Protein AF-A0A371QW67-F1 (afdb_monomer_lite)

Foldseek 3Di:
DDPVVVVVVVVVVLVVLVVVLVVVCVCCVVVVLPFQLSLLSLQLVLLVVQPPAKDFLDCVSSVHDPVSNVVSVVVCVVDNGIDGSVVVNVVSSVSNSVRVVVVVCVVVVD

Radius of gyration: 15.06 Å; chains: 1; bounding box: 38×40×40 Å

Sequence (110 aa):
MNPEYLAGVMCGEWAKVVDAIRWRAEDCPGRGWSGPLCRAVRVYQSFWRYRGGEIPLSAEALGLSASDIPLLLEAQRRFGRSAQFDALVVFYIDVLEKALLIDLAKALGL

Organism: NCBI:txid13773

Secondary structure (DSSP, 8-state):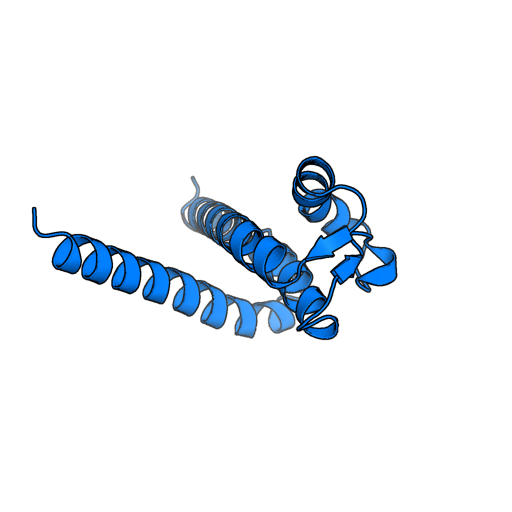
--HHHHHHHHHHHHHHHHHHHHHHHHHTTTTTT-SHHHHHHHHHHHGGGGTTSEEE--TTTTT--GGGHHHHHHHHHHHTTEEEHHHHH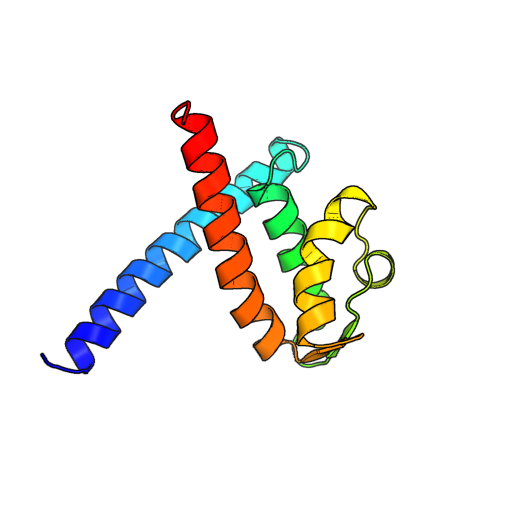HHHHHHHHHHHHHHHHHHHT-

Structure (mmCIF, N/CA/C/O backbone):
data_AF-A0A371QW67-F1
#
_entry.id   AF-A0A371QW67-F1
#
loop_
_atom_site.group_PDB
_atom_site.id
_atom_site.type_symbol
_atom_site.label_atom_id
_atom_site.label_alt_id
_atom_site.label_comp_id
_atom_site.label_asym_id
_atom_site.label_entity_id
_atom_site.label_seq_id
_atom_site.pdbx_PDB_ins_code
_atom_site.Cartn_x
_atom_site.Cartn_y
_atom_site.Cartn_z
_atom_site.occupancy
_atom_site.B_iso_or_equiv
_atom_site.auth_seq_id
_atom_site.auth_comp_id
_atom_site.auth_asym_id
_atom_site.auth_atom_id
_atom_site.pdbx_PDB_model_num
ATOM 1 N N . MET A 1 1 ? 22.614 -28.258 3.842 1.00 52.66 1 MET A N 1
ATOM 2 C CA . MET A 1 1 ? 21.156 -28.031 3.737 1.00 52.66 1 MET A CA 1
ATOM 3 C C . MET A 1 1 ? 20.855 -27.849 2.253 1.00 52.66 1 MET A C 1
ATOM 5 O O . MET A 1 1 ? 21.541 -27.041 1.643 1.00 52.66 1 MET A O 1
ATOM 9 N N . ASN A 1 2 ? 19.988 -28.670 1.646 1.00 58.09 2 ASN A N 1
ATOM 10 C CA . ASN A 1 2 ? 19.769 -28.647 0.189 1.00 58.09 2 ASN A CA 1
ATOM 11 C C . ASN A 1 2 ? 19.076 -27.319 -0.216 1.00 58.09 2 ASN A C 1
ATOM 13 O O . ASN A 1 2 ? 18.038 -27.010 0.375 1.00 58.09 2 ASN A O 1
ATOM 17 N N . PRO A 1 3 ? 19.617 -26.531 -1.167 1.00 56.84 3 PRO A N 1
ATOM 18 C CA . PRO A 1 3 ? 18.998 -25.289 -1.637 1.00 56.84 3 PRO A CA 1
ATOM 19 C C . PRO A 1 3 ? 17.536 -25.452 -2.079 1.00 56.84 3 PRO A C 1
ATOM 21 O O . PRO A 1 3 ? 16.724 -24.564 -1.836 1.00 56.84 3 PRO A O 1
ATOM 24 N N . GLU A 1 4 ? 17.176 -26.600 -2.655 1.00 55.78 4 GLU A N 1
ATOM 25 C CA . GLU A 1 4 ? 15.801 -26.899 -3.084 1.00 55.78 4 GLU A CA 1
ATOM 26 C C . GLU A 1 4 ? 14.837 -27.054 -1.901 1.00 55.78 4 GLU A C 1
ATOM 28 O O . GLU A 1 4 ? 13.680 -26.647 -1.973 1.00 55.78 4 GLU A O 1
ATOM 33 N N . TYR A 1 5 ? 15.324 -27.588 -0.777 1.00 43.91 5 TYR A N 1
ATOM 34 C CA . TYR A 1 5 ? 14.545 -27.706 0.455 1.00 43.91 5 TYR A CA 1
ATOM 35 C C . TYR A 1 5 ? 14.301 -26.331 1.088 1.00 43.91 5 TYR A C 1
ATOM 37 O O . TYR A 1 5 ? 13.185 -26.031 1.500 1.00 43.91 5 TYR A O 1
ATOM 45 N N . LEU A 1 6 ? 15.325 -25.470 1.109 1.00 43.38 6 LEU A N 1
ATOM 46 C CA . LEU A 1 6 ? 15.193 -24.082 1.568 1.00 43.38 6 LEU A CA 1
ATOM 47 C C . LEU A 1 6 ? 14.216 -23.291 0.690 1.00 43.38 6 LEU A C 1
ATOM 49 O O . LEU A 1 6 ? 13.342 -22.607 1.216 1.00 43.38 6 LEU A O 1
ATOM 53 N N . ALA A 1 7 ? 14.309 -23.443 -0.633 1.00 51.59 7 ALA A N 1
ATOM 54 C CA . ALA A 1 7 ? 13.376 -22.826 -1.568 1.00 51.59 7 ALA A CA 1
ATOM 55 C C . ALA A 1 7 ? 11.938 -23.336 -1.368 1.00 51.59 7 ALA A C 1
ATOM 57 O O . ALA A 1 7 ? 11.008 -22.533 -1.358 1.00 51.59 7 ALA A O 1
ATOM 58 N N . GLY A 1 8 ? 11.748 -24.641 -1.152 1.00 47.72 8 GLY A N 1
ATOM 59 C CA . GLY A 1 8 ? 10.433 -25.239 -0.902 1.00 47.72 8 GLY A CA 1
ATOM 60 C C . GLY A 1 8 ? 9.782 -24.767 0.402 1.00 47.72 8 GLY A C 1
ATOM 61 O O . GLY A 1 8 ? 8.601 -24.420 0.405 1.00 47.72 8 GLY A O 1
ATOM 62 N N . VAL A 1 9 ? 10.550 -24.695 1.496 1.00 56.19 9 VAL A N 1
ATOM 63 C CA . VAL A 1 9 ? 10.068 -24.178 2.790 1.00 56.19 9 VAL A CA 1
ATOM 64 C C . VAL A 1 9 ? 9.720 -22.694 2.683 1.00 56.19 9 VAL A C 1
ATOM 66 O O . VAL A 1 9 ? 8.609 -22.311 3.047 1.00 56.19 9 VAL A O 1
ATOM 69 N N . MET A 1 10 ? 10.603 -21.881 2.094 1.00 57.22 10 MET A N 1
ATOM 70 C CA . MET A 1 10 ? 10.341 -20.454 1.890 1.00 57.22 10 MET A CA 1
ATOM 71 C C . MET A 1 10 ? 9.120 -20.213 0.998 1.00 57.22 10 MET A C 1
ATOM 73 O O . MET A 1 10 ? 8.293 -19.365 1.318 1.00 57.22 10 MET A O 1
ATOM 77 N N . CYS A 1 11 ? 8.956 -20.970 -0.091 1.00 60.62 11 CYS A N 1
ATOM 78 C CA . CYS A 1 11 ? 7.769 -20.861 -0.945 1.00 60.62 11 CYS A CA 1
ATOM 79 C C . CYS A 1 11 ? 6.485 -21.237 -0.192 1.00 60.62 11 CYS A C 1
ATOM 81 O O . CYS A 1 11 ? 5.459 -20.582 -0.371 1.00 60.62 11 CYS A O 1
ATOM 83 N N . GLY A 1 12 ? 6.531 -22.261 0.666 1.00 66.25 12 GLY A N 1
ATOM 84 C CA . GLY A 1 12 ? 5.389 -22.671 1.486 1.00 66.25 12 GLY A CA 1
ATOM 85 C C . GLY A 1 12 ? 5.000 -21.641 2.551 1.00 66.25 12 GLY A C 1
ATOM 86 O O . GLY A 1 12 ? 3.812 -21.439 2.805 1.00 66.25 12 GLY A O 1
ATOM 87 N N . GLU A 1 13 ? 5.973 -20.970 3.164 1.00 69.62 13 GLU A N 1
ATOM 88 C CA . GLU A 1 13 ? 5.728 -19.885 4.124 1.00 69.62 13 GLU A CA 1
ATOM 89 C C . GLU A 1 13 ? 5.176 -18.635 3.432 1.00 69.62 13 GLU A C 1
ATOM 91 O O . GLU A 1 13 ? 4.160 -18.090 3.870 1.00 69.62 13 GLU A O 1
ATOM 96 N N . TRP A 1 14 ? 5.752 -18.256 2.290 1.00 67.00 14 TRP A N 1
ATOM 97 C CA . TRP A 1 14 ? 5.242 -17.159 1.468 1.00 67.00 14 TRP A CA 1
ATOM 98 C C . TRP A 1 14 ? 3.817 -17.406 0.976 1.00 67.00 14 TRP A C 1
ATOM 100 O O . TRP A 1 14 ? 2.990 -16.497 1.029 1.00 67.00 14 TRP A O 1
ATOM 110 N N . ALA A 1 15 ? 3.491 -18.633 0.561 1.00 71.69 15 ALA A N 1
ATOM 111 C CA . ALA A 1 15 ? 2.135 -18.989 0.152 1.00 71.69 15 ALA A CA 1
ATOM 112 C C . ALA A 1 15 ? 1.119 -18.771 1.285 1.00 71.69 15 ALA A C 1
ATOM 114 O O . ALA A 1 15 ? 0.059 -18.195 1.050 1.00 71.69 15 ALA A O 1
ATOM 115 N N . LYS A 1 16 ? 1.463 -19.138 2.527 1.00 74.12 16 LYS A N 1
ATOM 116 C CA . LYS A 1 16 ? 0.597 -18.906 3.697 1.00 74.12 16 LYS A CA 1
ATOM 117 C C . LYS A 1 16 ? 0.393 -17.421 3.983 1.00 74.12 16 LYS A C 1
ATOM 119 O O . LYS A 1 16 ? -0.724 -17.020 4.303 1.00 74.12 16 LYS A O 1
ATOM 124 N N . VAL A 1 17 ? 1.446 -16.610 3.871 1.00 71.81 17 VAL A N 1
ATOM 125 C CA . VAL A 1 17 ? 1.356 -15.152 4.047 1.00 71.81 17 VAL A CA 1
ATOM 126 C C . VAL A 1 17 ? 0.457 -14.546 2.969 1.00 71.81 17 VAL A C 1
ATOM 128 O O . VAL A 1 17 ? -0.458 -13.789 3.288 1.00 71.81 17 VAL A O 1
ATOM 131 N N . VAL A 1 18 ? 0.648 -14.938 1.708 1.00 72.50 18 VAL A N 1
ATOM 132 C CA . VAL A 1 18 ? -0.181 -14.486 0.581 1.00 72.50 18 VAL A CA 1
ATOM 133 C C . VAL A 1 18 ? -1.641 -14.913 0.748 1.00 72.50 18 VAL A C 1
ATOM 135 O O . VAL A 1 18 ? -2.535 -14.091 0.550 1.00 72.50 18 VAL A O 1
ATOM 138 N N . ASP A 1 19 ? -1.907 -16.150 1.166 1.00 78.44 19 ASP A N 1
ATOM 139 C CA . ASP A 1 19 ? -3.266 -16.634 1.431 1.00 78.44 19 ASP A CA 1
ATOM 140 C C . ASP A 1 19 ? -3.925 -15.890 2.603 1.00 78.44 19 ASP A C 1
ATOM 142 O O . ASP A 1 19 ? -5.098 -15.519 2.515 1.00 78.44 19 ASP A O 1
ATOM 146 N N . ALA A 1 20 ? -3.180 -15.615 3.679 1.00 73.88 20 ALA A N 1
ATOM 147 C CA . ALA A 1 20 ? -3.671 -14.836 4.814 1.00 73.88 20 ALA A CA 1
ATOM 148 C C . ALA A 1 20 ? -3.992 -13.388 4.414 1.00 73.88 20 ALA A C 1
ATOM 150 O O . ALA A 1 20 ? -5.033 -12.853 4.806 1.00 73.88 20 ALA A O 1
ATOM 151 N N . ILE A 1 21 ? -3.132 -12.766 3.599 1.00 76.31 21 ILE A N 1
ATOM 152 C CA . ILE A 1 21 ? -3.375 -11.438 3.027 1.00 76.31 21 ILE A CA 1
ATOM 153 C C . ILE A 1 21 ? -4.611 -11.473 2.124 1.00 76.31 21 ILE A C 1
ATOM 155 O O . ILE A 1 21 ? -5.454 -10.588 2.253 1.00 76.31 21 ILE A O 1
ATOM 159 N N . ARG A 1 22 ? -4.763 -12.487 1.258 1.00 79.69 22 ARG A N 1
ATOM 160 C CA . ARG A 1 22 ? -5.938 -12.642 0.382 1.00 79.69 22 ARG A CA 1
ATOM 161 C C . ARG A 1 22 ? -7.224 -12.734 1.196 1.00 79.69 22 ARG A C 1
ATOM 163 O O . ARG A 1 22 ? -8.142 -11.956 0.959 1.00 79.69 22 ARG A O 1
ATOM 170 N N . TRP A 1 23 ? -7.270 -13.630 2.179 1.00 79.12 23 TRP A N 1
ATOM 171 C CA . TRP A 1 23 ? -8.449 -13.807 3.027 1.00 79.12 23 TRP A CA 1
ATOM 172 C C . TRP A 1 23 ? -8.813 -12.516 3.776 1.00 79.12 23 TRP A C 1
ATOM 174 O O . TRP A 1 23 ? -9.973 -12.112 3.811 1.00 79.12 23 TRP A O 1
ATOM 184 N N . ARG A 1 24 ? -7.818 -11.801 4.320 1.00 74.31 24 ARG A N 1
ATOM 185 C CA . ARG A 1 24 ? -8.048 -10.496 4.961 1.00 74.31 24 ARG A CA 1
ATOM 186 C C . ARG A 1 24 ? -8.499 -9.428 3.967 1.00 74.31 24 ARG A C 1
ATOM 188 O O . ARG A 1 24 ? -9.353 -8.618 4.314 1.00 74.31 24 ARG A O 1
ATOM 195 N N . ALA A 1 25 ? -7.957 -9.423 2.752 1.00 75.62 25 ALA A N 1
ATOM 196 C CA . ALA A 1 25 ? -8.319 -8.475 1.704 1.00 75.62 25 ALA A CA 1
ATOM 197 C C . ALA A 1 25 ? -9.788 -8.598 1.279 1.00 75.62 25 ALA A C 1
ATOM 199 O O . ALA A 1 25 ? -10.401 -7.580 0.967 1.00 75.62 25 ALA A O 1
ATOM 200 N N . GLU A 1 26 ? -10.354 -9.805 1.303 1.00 81.62 26 GLU A N 1
ATOM 201 C CA . GLU A 1 26 ? -11.780 -10.043 1.034 1.00 81.62 26 GLU A CA 1
ATOM 202 C C . GLU A 1 26 ? -12.687 -9.444 2.125 1.00 81.62 26 GLU A C 1
ATOM 204 O O . GLU A 1 26 ? -13.772 -8.949 1.826 1.00 81.62 26 GLU A O 1
ATOM 209 N N . ASP A 1 27 ? -12.221 -9.409 3.376 1.00 83.69 27 ASP A N 1
ATOM 210 C CA . ASP A 1 27 ? -12.964 -8.878 4.530 1.00 83.69 27 ASP A CA 1
ATOM 211 C C . ASP A 1 27 ? -12.813 -7.346 4.694 1.00 83.69 27 ASP A C 1
ATOM 213 O O . ASP A 1 27 ? -13.677 -6.654 5.240 1.00 83.69 27 ASP A O 1
ATOM 217 N N . CYS A 1 28 ? -11.722 -6.768 4.185 1.00 83.38 28 CYS A N 1
ATOM 218 C CA . CYS A 1 28 ? -11.408 -5.344 4.332 1.00 83.38 28 CYS A CA 1
ATOM 219 C C . CYS A 1 28 ? -12.475 -4.366 3.797 1.00 83.38 28 CYS A C 1
ATOM 221 O O . CYS A 1 28 ? -12.734 -3.369 4.484 1.00 83.38 28 CYS A O 1
ATOM 223 N N . PRO A 1 29 ? -13.130 -4.606 2.642 1.00 77.88 29 PRO A N 1
ATOM 224 C CA . PRO A 1 29 ? -14.255 -3.790 2.192 1.00 77.88 29 PRO A CA 1
ATOM 225 C C . PRO A 1 29 ? -15.420 -3.781 3.190 1.00 77.88 29 PRO A C 1
ATOM 227 O O . PRO A 1 29 ? -15.960 -2.714 3.480 1.00 77.88 29 PRO A O 1
ATOM 230 N N . GLY A 1 30 ? -15.757 -4.939 3.774 1.00 76.38 30 GLY A N 1
ATOM 231 C CA . GLY A 1 30 ? -16.816 -5.071 4.784 1.00 76.38 30 GLY A CA 1
ATOM 232 C C . GLY A 1 30 ? -16.512 -4.318 6.083 1.00 76.38 30 GLY A C 1
ATOM 233 O O . GLY A 1 30 ? -17.423 -3.859 6.769 1.00 76.38 30 GLY A O 1
ATOM 234 N N . ARG A 1 31 ? -15.226 -4.103 6.379 1.00 75.19 31 ARG A N 1
ATOM 235 C CA . ARG A 1 31 ? -14.741 -3.292 7.509 1.00 75.19 31 ARG A CA 1
ATOM 236 C C . ARG A 1 31 ? -14.504 -1.819 7.162 1.00 75.19 31 ARG A C 1
ATOM 238 O O . ARG A 1 31 ? -13.885 -1.099 7.944 1.00 75.19 31 ARG A O 1
ATOM 245 N N . GLY A 1 32 ? -14.909 -1.362 5.975 1.00 75.12 32 GLY A N 1
ATOM 246 C CA . GLY A 1 32 ? -14.681 0.019 5.535 1.00 75.12 32 GLY A CA 1
ATOM 247 C C . GLY A 1 32 ? -13.198 0.395 5.459 1.00 75.12 32 GLY A C 1
ATOM 248 O O . GLY A 1 32 ? -12.839 1.548 5.695 1.00 75.12 32 GLY A O 1
ATOM 249 N N . TRP A 1 33 ? -12.327 -0.575 5.164 1.00 77.62 33 TRP A N 1
ATOM 250 C CA . TRP A 1 33 ? -10.871 -0.406 5.113 1.00 77.62 33 TRP A CA 1
ATOM 251 C C . TRP A 1 33 ? -10.222 -0.002 6.446 1.00 77.62 33 TRP A C 1
ATOM 253 O O . TRP A 1 33 ? -9.133 0.580 6.467 1.00 77.62 33 TRP A O 1
ATOM 263 N N . SER A 1 34 ? -10.864 -0.313 7.574 1.00 79.75 34 SER A N 1
ATOM 264 C CA . SER A 1 34 ? -10.314 -0.020 8.894 1.00 79.75 34 SER A CA 1
ATOM 265 C C . SER A 1 34 ? -9.141 -0.945 9.228 1.00 79.75 34 SER A C 1
ATOM 267 O O . SER A 1 34 ? -9.274 -2.166 9.158 1.00 79.75 34 SER A O 1
ATOM 269 N N . GLY A 1 35 ? -8.023 -0.365 9.660 1.00 83.06 35 GLY A N 1
ATOM 270 C CA . GLY A 1 35 ? -6.870 -1.105 10.170 1.00 83.06 35 GLY A CA 1
ATOM 271 C C . GLY A 1 35 ? -5.616 -1.007 9.286 1.00 83.06 35 GLY A C 1
ATOM 272 O O . GLY A 1 35 ? -5.713 -0.732 8.088 1.00 83.06 35 GLY A O 1
ATOM 273 N N . PRO A 1 36 ? -4.419 -1.170 9.880 1.00 85.75 36 PRO A N 1
ATOM 274 C CA . PRO A 1 36 ? -3.139 -1.246 9.181 1.00 85.75 36 PRO A CA 1
ATOM 275 C C . PRO A 1 36 ? -3.141 -2.143 7.941 1.00 85.75 36 PRO A C 1
ATOM 277 O O . PRO A 1 36 ? -2.801 -1.649 6.864 1.00 85.75 36 PRO A O 1
ATOM 280 N N . LEU A 1 37 ? -3.559 -3.410 8.062 1.00 87.06 37 LEU A N 1
ATOM 281 C CA . LEU A 1 37 ? -3.512 -4.347 6.938 1.00 87.06 37 LEU A CA 1
ATOM 282 C C . LEU A 1 37 ? -4.474 -3.935 5.830 1.00 87.06 37 LEU A C 1
ATOM 284 O O . LEU A 1 37 ? -4.086 -3.907 4.668 1.00 87.06 37 LEU A O 1
ATOM 288 N N . CYS A 1 38 ? -5.700 -3.544 6.176 1.00 88.25 38 CYS A N 1
ATOM 289 C CA . CYS A 1 38 ? -6.676 -3.138 5.172 1.00 88.25 38 CYS A CA 1
ATOM 290 C C . CYS A 1 38 ? -6.231 -1.909 4.380 1.00 88.25 38 CYS A C 1
ATOM 292 O O . CYS A 1 38 ? -6.363 -1.888 3.157 1.00 88.25 38 CYS A O 1
ATOM 294 N N . ARG A 1 39 ? -5.628 -0.914 5.036 1.00 89.00 39 ARG A N 1
ATOM 295 C CA . ARG A 1 39 ? -5.045 0.226 4.315 1.00 89.00 39 ARG A CA 1
ATOM 296 C C . ARG A 1 39 ? -3.885 -0.203 3.416 1.00 89.00 39 ARG A C 1
ATOM 298 O O . ARG A 1 39 ? -3.843 0.213 2.264 1.00 89.00 39 ARG A O 1
ATOM 305 N N . ALA A 1 40 ? -2.997 -1.080 3.888 1.00 90.88 40 ALA A N 1
ATOM 306 C CA . ALA A 1 40 ? -1.901 -1.609 3.072 1.00 90.88 40 ALA A CA 1
ATOM 307 C C . ALA A 1 40 ? -2.409 -2.382 1.841 1.00 90.88 40 ALA A C 1
ATOM 309 O O . ALA A 1 40 ? -1.918 -2.160 0.735 1.00 90.88 40 ALA A O 1
ATOM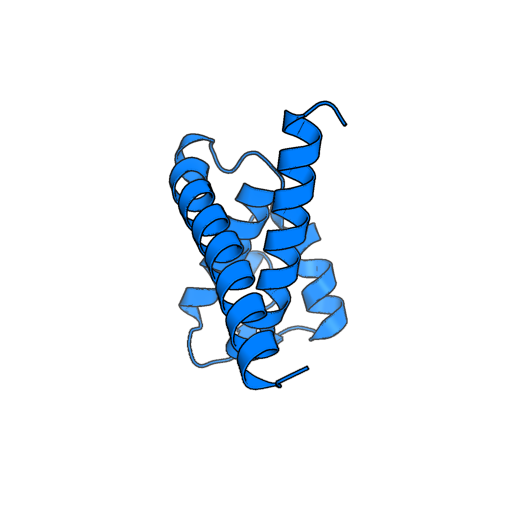 310 N N . VAL A 1 41 ? -3.446 -3.209 2.004 1.00 90.12 41 VAL A N 1
ATOM 311 C CA . VAL A 1 41 ? -4.117 -3.919 0.905 1.00 90.12 41 VAL A CA 1
ATOM 312 C C . VAL A 1 41 ? -4.721 -2.938 -0.094 1.00 90.12 41 VAL A C 1
ATOM 314 O O . VAL A 1 41 ? -4.546 -3.125 -1.294 1.00 90.12 41 VAL A O 1
ATOM 317 N N . ARG A 1 42 ? -5.390 -1.875 0.366 1.00 90.00 42 ARG A N 1
ATOM 318 C CA . ARG A 1 42 ? -5.962 -0.847 -0.520 1.00 90.00 42 ARG A CA 1
ATOM 319 C C . ARG A 1 42 ? -4.894 -0.196 -1.395 1.00 90.00 42 ARG A C 1
ATOM 321 O O . ARG A 1 42 ? -5.082 -0.060 -2.604 1.00 90.00 42 ARG A O 1
ATOM 328 N N . VAL A 1 43 ? -3.763 0.174 -0.796 1.00 92.75 43 VAL A N 1
ATOM 329 C CA . VAL A 1 43 ? -2.631 0.744 -1.535 1.00 92.75 43 VAL A CA 1
ATOM 330 C C . VAL A 1 43 ? -2.067 -0.270 -2.525 1.00 92.75 43 VAL A C 1
ATOM 332 O O . VAL A 1 43 ? -1.935 0.050 -3.704 1.00 92.75 43 VAL A O 1
ATOM 335 N N . TYR A 1 44 ? -1.831 -1.507 -2.089 1.00 92.44 44 TYR A N 1
ATOM 336 C CA . TYR A 1 44 ? -1.352 -2.579 -2.958 1.00 92.44 44 TYR A CA 1
ATOM 337 C C . TYR A 1 44 ? -2.289 -2.840 -4.149 1.00 92.44 44 TYR A C 1
ATOM 339 O O . TYR A 1 44 ? -1.839 -2.999 -5.282 1.00 92.44 44 TYR A O 1
ATOM 347 N N . GLN A 1 45 ? -3.605 -2.820 -3.924 1.00 90.25 45 GLN A N 1
ATOM 348 C CA . GLN A 1 45 ? -4.602 -2.992 -4.980 1.00 90.25 45 GLN A CA 1
ATOM 349 C C . GLN A 1 45 ? -4.555 -1.865 -6.023 1.00 90.25 45 GLN A C 1
ATOM 351 O O . GLN A 1 45 ? -4.738 -2.117 -7.215 1.00 90.25 45 GLN A O 1
ATOM 356 N N . SER A 1 46 ? -4.257 -0.632 -5.602 1.00 92.75 46 SER A N 1
ATOM 357 C CA . SER A 1 46 ? -4.219 0.531 -6.499 1.00 92.75 46 SER A CA 1
ATOM 358 C C . SER A 1 46 ? -3.167 0.418 -7.614 1.00 92.75 46 SER A C 1
ATOM 360 O O . SER A 1 46 ? -3.345 1.018 -8.682 1.00 92.75 46 SER A O 1
ATOM 362 N N . PHE A 1 47 ? -2.120 -0.385 -7.393 1.00 94.25 47 PHE A N 1
ATOM 363 C CA . PHE A 1 47 ? -1.001 -0.604 -8.313 1.00 94.25 47 PHE A CA 1
ATOM 364 C C . PHE A 1 47 ? -1.376 -1.409 -9.551 1.00 94.25 47 PHE A C 1
ATOM 366 O O . PHE A 1 47 ? -0.810 -1.188 -10.618 1.00 94.25 47 PHE A O 1
ATOM 373 N N . TRP A 1 48 ? -2.344 -2.321 -9.444 1.00 92.19 48 TRP A N 1
ATOM 374 C CA . TRP A 1 48 ? -2.696 -3.241 -10.534 1.00 92.19 48 TRP A CA 1
ATOM 375 C C . TRP A 1 48 ? -3.219 -2.536 -11.787 1.00 92.19 48 TRP A C 1
ATOM 377 O O . TRP A 1 48 ? -3.125 -3.088 -12.881 1.00 92.19 48 TRP A O 1
ATOM 387 N N . ARG A 1 49 ? -3.682 -1.286 -11.656 1.00 93.44 49 ARG A N 1
ATOM 388 C CA . ARG A 1 49 ? -4.058 -0.417 -12.784 1.00 93.44 49 ARG A CA 1
ATOM 389 C C . ARG A 1 49 ? -2.878 -0.062 -13.701 1.00 93.44 49 ARG A C 1
ATOM 391 O O . ARG A 1 49 ? -3.100 0.340 -14.834 1.00 93.44 49 ARG A O 1
ATOM 398 N N . TYR A 1 50 ? -1.650 -0.235 -13.220 1.00 94.88 50 TYR A N 1
ATOM 399 C CA . TYR A 1 50 ? -0.397 0.092 -13.906 1.00 94.88 50 TYR A CA 1
ATOM 400 C C . TYR A 1 50 ? 0.432 -1.164 -14.223 1.00 94.88 50 TYR A C 1
ATOM 402 O O . TYR A 1 50 ? 1.651 -1.092 -14.386 1.00 94.88 50 TYR A O 1
ATOM 410 N N . ARG A 1 51 ? -0.206 -2.343 -14.266 1.00 92.38 51 ARG A N 1
ATOM 411 C CA . ARG A 1 51 ? 0.478 -3.612 -14.540 1.00 92.38 51 ARG A CA 1
ATOM 412 C C . ARG A 1 51 ? 1.252 -3.534 -15.859 1.00 92.38 51 ARG A C 1
ATOM 414 O O . ARG A 1 51 ? 0.674 -3.243 -16.900 1.00 92.38 51 ARG A O 1
ATOM 421 N N . GLY A 1 52 ? 2.547 -3.844 -15.799 1.00 89.75 52 GLY A N 1
ATOM 422 C CA . GLY A 1 52 ? 3.443 -3.817 -16.960 1.00 89.75 52 GLY A CA 1
ATOM 423 C C . GLY A 1 52 ? 4.075 -2.455 -17.262 1.00 89.75 52 GLY A C 1
ATOM 424 O O . GLY A 1 52 ? 4.677 -2.306 -18.321 1.00 89.75 52 GLY A O 1
ATOM 425 N N . GLY A 1 53 ? 3.956 -1.473 -16.363 1.00 94.12 53 GLY A N 1
ATOM 426 C CA . GLY A 1 53 ? 4.585 -0.162 -16.524 1.00 94.12 53 GLY A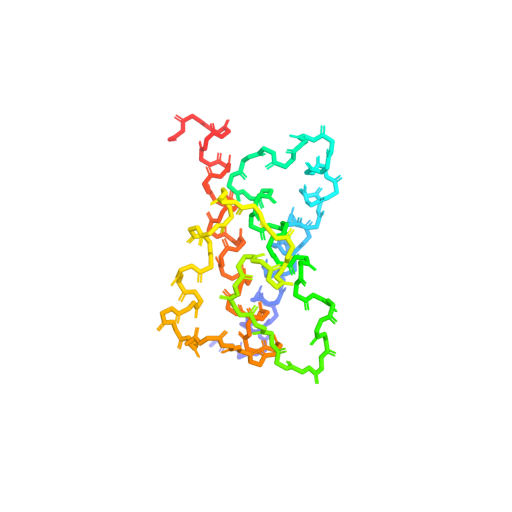 CA 1
ATOM 427 C C . GLY A 1 53 ? 5.084 0.447 -15.215 1.00 94.12 53 GLY A C 1
ATOM 428 O O . GLY A 1 53 ? 5.255 -0.236 -14.203 1.00 94.12 53 GLY A O 1
ATOM 429 N N . GLU A 1 54 ? 5.319 1.758 -15.246 1.00 96.56 54 GLU A N 1
ATOM 430 C CA . GLU A 1 54 ? 5.642 2.528 -14.047 1.00 96.56 54 GLU A CA 1
ATOM 431 C C . GLU A 1 54 ? 4.395 2.969 -13.289 1.00 96.56 54 GLU A C 1
ATOM 433 O O . GLU A 1 54 ? 3.397 3.413 -13.858 1.00 96.56 54 GLU A O 1
ATOM 438 N N . ILE A 1 55 ? 4.505 2.893 -11.969 1.00 97.19 55 ILE A N 1
ATOM 439 C CA . ILE A 1 55 ? 3.486 3.290 -11.015 1.00 97.19 55 ILE A CA 1
ATOM 440 C C . ILE A 1 55 ? 3.861 4.666 -10.465 1.00 97.19 55 ILE A C 1
ATOM 442 O O . ILE A 1 55 ? 4.918 4.787 -9.839 1.00 97.19 55 ILE A O 1
ATOM 446 N N . PRO A 1 56 ? 3.020 5.698 -10.628 1.00 96.94 56 PRO A N 1
ATOM 447 C CA . PRO A 1 56 ? 3.220 6.969 -9.947 1.00 96.94 56 PRO A CA 1
ATOM 448 C C . PRO A 1 56 ? 2.975 6.797 -8.443 1.00 96.94 56 PRO A C 1
ATOM 450 O O . PRO A 1 56 ? 1.902 6.377 -8.014 1.00 96.94 56 PRO A O 1
ATOM 453 N N . LEU A 1 57 ? 3.959 7.150 -7.619 1.00 96.00 57 LEU A N 1
ATOM 454 C CA . LEU A 1 57 ? 3.884 7.036 -6.162 1.00 96.00 57 LEU A CA 1
ATOM 455 C C . LEU A 1 57 ? 3.275 8.301 -5.547 1.00 96.00 57 LEU A C 1
ATOM 457 O O . LEU A 1 57 ? 3.904 8.961 -4.724 1.00 96.00 57 LEU A O 1
ATOM 461 N N . SER A 1 58 ? 2.057 8.668 -5.942 1.00 95.00 58 SER A N 1
ATOM 462 C CA . SER A 1 58 ? 1.295 9.751 -5.306 1.00 95.00 58 SER A CA 1
ATOM 463 C C . SER A 1 58 ? -0.103 9.275 -4.937 1.00 95.00 58 SER A C 1
ATOM 465 O O . SER A 1 58 ? -0.713 8.491 -5.660 1.00 95.00 58 SER A O 1
ATOM 467 N N . ALA A 1 59 ? -0.625 9.751 -3.803 1.00 93.56 59 ALA A N 1
ATOM 468 C CA . ALA A 1 59 ? -1.964 9.366 -3.364 1.00 93.56 59 ALA A CA 1
ATOM 469 C C . ALA A 1 59 ? -3.028 9.757 -4.401 1.00 93.56 59 ALA A C 1
ATOM 471 O O . ALA A 1 59 ? -3.902 8.957 -4.703 1.00 93.56 59 ALA A O 1
ATOM 472 N N . GLU A 1 60 ? -2.895 10.936 -5.010 1.00 94.25 60 GLU A N 1
ATOM 473 C CA . GLU A 1 60 ? -3.803 11.420 -6.051 1.00 94.25 60 GLU A CA 1
ATOM 474 C C . GLU A 1 60 ? -3.846 10.492 -7.274 1.00 94.25 60 GLU A C 1
ATOM 476 O O . GLU A 1 60 ? -4.918 10.013 -7.639 1.00 94.25 60 GLU A O 1
ATOM 481 N N . ALA A 1 61 ? -2.693 10.154 -7.866 1.00 94.38 61 ALA A N 1
ATOM 482 C CA . ALA A 1 61 ? -2.652 9.263 -9.029 1.00 94.38 61 ALA A CA 1
ATOM 483 C C . ALA A 1 61 ? -3.157 7.853 -8.679 1.00 94.38 61 ALA A C 1
ATOM 485 O O . ALA A 1 61 ? -3.840 7.181 -9.459 1.00 94.38 61 ALA A O 1
ATOM 486 N N . LEU A 1 62 ? -2.877 7.415 -7.453 1.00 94.50 62 LEU A N 1
ATOM 487 C CA . LEU A 1 62 ? -3.310 6.121 -6.958 1.00 94.50 62 LEU A CA 1
ATOM 488 C C . LEU A 1 62 ? -4.783 6.090 -6.502 1.00 94.50 62 LEU A C 1
ATOM 490 O O . LEU A 1 62 ? -5.281 5.016 -6.174 1.00 94.50 62 LEU A O 1
ATOM 494 N N . GLY A 1 63 ? -5.505 7.217 -6.543 1.00 93.62 63 GLY A N 1
ATOM 495 C CA . GLY A 1 63 ? -6.894 7.297 -6.075 1.00 93.62 63 GLY A CA 1
ATOM 496 C C . GLY A 1 63 ? -7.032 7.011 -4.575 1.00 93.62 63 GLY A C 1
ATOM 497 O O . GLY A 1 63 ? -8.032 6.448 -4.134 1.00 93.62 63 GLY A O 1
ATOM 498 N N . LEU A 1 64 ? -5.998 7.340 -3.804 1.00 92.38 64 LEU A N 1
ATOM 499 C CA . LEU A 1 64 ? -5.878 7.069 -2.379 1.00 92.38 64 LEU A CA 1
ATOM 500 C C . LEU A 1 64 ? -6.192 8.311 -1.544 1.00 92.38 64 LEU A C 1
ATOM 502 O O . LEU A 1 64 ? -6.065 9.453 -1.986 1.00 92.38 64 LEU A O 1
ATOM 506 N N . SER A 1 65 ? -6.577 8.074 -0.295 1.00 90.94 65 SER A N 1
ATOM 507 C CA . SER A 1 65 ? -6.904 9.133 0.656 1.00 90.94 65 SER A CA 1
ATOM 508 C C . SER A 1 65 ? -5.664 9.630 1.405 1.00 90.94 65 SER A C 1
ATOM 510 O O . SER A 1 65 ? -4.624 8.969 1.439 1.00 90.94 65 SER A O 1
ATOM 512 N N . ALA A 1 66 ? -5.794 10.750 2.123 1.00 87.31 66 ALA A N 1
ATOM 513 C CA . ALA A 1 66 ? -4.731 11.246 3.002 1.00 87.31 66 ALA A CA 1
ATOM 514 C C . ALA A 1 66 ? -4.285 10.209 4.054 1.00 87.31 66 ALA A C 1
ATOM 516 O O . ALA A 1 66 ? -3.124 10.187 4.456 1.00 87.31 66 ALA A O 1
ATOM 517 N N . SER A 1 67 ? -5.188 9.308 4.460 1.00 87.12 67 SER A N 1
ATOM 518 C CA . SER A 1 67 ? -4.895 8.247 5.432 1.00 87.12 67 SER A CA 1
ATOM 519 C C . SER A 1 67 ? -3.956 7.153 4.906 1.00 87.12 67 SER A C 1
ATOM 521 O O . SER A 1 67 ? -3.402 6.397 5.704 1.00 87.12 67 SER A O 1
ATOM 523 N N . ASP A 1 68 ? -3.763 7.079 3.587 1.00 89.25 68 ASP A N 1
ATOM 524 C CA . ASP A 1 68 ? -2.905 6.100 2.917 1.00 89.25 68 ASP A CA 1
ATOM 525 C C . ASP A 1 68 ? -1.500 6.642 2.632 1.00 89.25 68 ASP A C 1
ATOM 527 O O . ASP A 1 68 ? -0.570 5.865 2.421 1.00 89.25 68 ASP A O 1
ATOM 531 N N . ILE A 1 69 ? -1.323 7.970 2.659 1.00 89.75 69 ILE A N 1
ATOM 532 C CA . ILE A 1 69 ? -0.043 8.637 2.376 1.00 89.75 69 ILE A CA 1
ATOM 533 C C . ILE A 1 69 ? 1.121 8.033 3.176 1.00 89.75 69 ILE A C 1
ATOM 535 O O . ILE A 1 69 ? 2.156 7.768 2.562 1.00 89.75 69 ILE A O 1
ATOM 539 N N . PRO A 1 70 ? 0.996 7.746 4.491 1.00 91.06 70 PRO A N 1
ATOM 540 C CA . PRO A 1 70 ? 2.105 7.182 5.257 1.00 91.06 70 PRO A CA 1
ATOM 541 C C . PRO A 1 70 ? 2.655 5.864 4.696 1.00 91.06 70 PRO A C 1
ATOM 543 O O . PRO A 1 70 ? 3.851 5.613 4.814 1.00 91.06 70 PRO A O 1
ATOM 546 N N . LEU A 1 71 ? 1.814 5.048 4.049 1.00 89.81 71 LEU A N 1
ATOM 547 C CA . LEU A 1 71 ? 2.223 3.775 3.445 1.00 89.81 71 LEU A CA 1
ATOM 548 C C . LEU A 1 71 ? 3.051 3.993 2.169 1.00 89.81 71 LEU A C 1
ATOM 550 O O . LEU A 1 71 ? 3.929 3.195 1.842 1.00 89.81 71 LEU A O 1
ATOM 554 N N . LEU A 1 72 ? 2.831 5.104 1.465 1.00 92.38 72 LEU A N 1
ATOM 555 C CA . LEU A 1 72 ? 3.594 5.462 0.269 1.00 92.38 72 LEU A CA 1
ATOM 556 C C . LEU A 1 72 ? 4.963 6.063 0.596 1.00 92.38 72 LEU A C 1
ATOM 558 O O . LEU A 1 72 ? 5.870 5.948 -0.222 1.00 92.38 72 LEU A O 1
ATOM 562 N N . LEU A 1 73 ? 5.145 6.669 1.776 1.00 92.12 73 LEU A N 1
ATOM 563 C CA . LEU A 1 73 ? 6.374 7.400 2.119 1.00 92.12 73 LEU A CA 1
ATOM 564 C C . LEU A 1 73 ? 7.635 6.530 2.060 1.00 92.12 73 LEU A C 1
ATOM 566 O O . LEU A 1 73 ? 8.713 7.018 1.726 1.00 92.12 73 LEU A O 1
ATOM 570 N N . GLU A 1 74 ? 7.547 5.251 2.427 1.00 89.56 74 GLU A N 1
ATOM 571 C CA . GLU A 1 74 ? 8.706 4.353 2.355 1.00 89.56 74 GLU A CA 1
ATOM 572 C C . GLU A 1 74 ? 9.033 3.963 0.910 1.00 89.56 74 GLU A C 1
ATOM 574 O O . GLU A 1 74 ? 10.194 4.025 0.510 1.00 89.56 74 GLU A O 1
ATOM 579 N N . ALA A 1 75 ? 8.012 3.690 0.092 1.00 92.81 75 ALA A N 1
ATOM 580 C CA . ALA A 1 75 ? 8.196 3.467 -1.339 1.00 92.81 75 ALA A CA 1
ATOM 581 C C . ALA A 1 75 ? 8.767 4.709 -2.037 1.00 92.81 75 ALA A C 1
ATOM 583 O O . ALA A 1 75 ? 9.700 4.592 -2.825 1.00 92.81 75 ALA A O 1
ATOM 584 N N . GLN A 1 76 ? 8.277 5.905 -1.702 1.00 95.38 76 GLN A N 1
ATOM 585 C CA . GLN A 1 76 ? 8.785 7.161 -2.255 1.00 95.38 76 GLN A CA 1
ATOM 586 C C . GLN A 1 76 ? 10.247 7.409 -1.878 1.00 95.38 76 GLN A C 1
ATOM 588 O O . GLN A 1 76 ? 11.044 7.821 -2.717 1.00 95.38 76 GLN A O 1
ATOM 593 N N . ARG A 1 77 ? 10.631 7.125 -0.627 1.00 94.44 77 ARG A N 1
ATOM 594 C CA . ARG A 1 77 ? 12.034 7.220 -0.192 1.00 94.44 77 ARG A CA 1
ATOM 595 C C . ARG A 1 77 ? 12.938 6.237 -0.934 1.00 94.44 77 ARG A C 1
ATOM 597 O O . ARG A 1 77 ? 14.094 6.561 -1.182 1.00 94.44 77 ARG A O 1
ATOM 604 N N . ARG A 1 78 ? 12.422 5.055 -1.278 1.00 94.81 78 ARG A N 1
ATOM 605 C CA . ARG A 1 78 ? 13.186 3.996 -1.946 1.00 94.81 78 ARG A CA 1
ATOM 606 C C . ARG A 1 78 ? 13.293 4.175 -3.461 1.00 94.81 78 ARG A C 1
ATOM 608 O O . ARG A 1 78 ? 14.358 3.935 -4.015 1.00 94.81 78 ARG A O 1
ATOM 615 N N . PHE A 1 79 ? 12.202 4.551 -4.121 1.00 96.00 79 PHE A N 1
ATOM 616 C CA . PHE A 1 79 ? 12.088 4.550 -5.585 1.00 96.00 79 PHE A CA 1
ATOM 617 C C . PHE A 1 79 ? 11.948 5.954 -6.190 1.00 96.00 79 PHE A C 1
ATOM 619 O O . PHE A 1 79 ? 12.101 6.127 -7.393 1.00 96.00 79 PHE A O 1
ATOM 626 N N . GLY A 1 80 ? 11.692 6.980 -5.375 1.00 95.81 80 GLY A N 1
ATOM 627 C CA . GLY A 1 80 ? 11.451 8.341 -5.841 1.00 95.81 80 GLY A CA 1
ATOM 628 C C . GLY A 1 80 ? 9.975 8.600 -6.148 1.00 95.81 80 GLY A C 1
ATOM 629 O O . GLY A 1 80 ? 9.098 8.332 -5.330 1.00 95.81 80 GLY A O 1
ATOM 630 N N . ARG A 1 81 ? 9.688 9.203 -7.307 1.00 96.19 81 ARG A N 1
ATOM 631 C CA . ARG A 1 81 ? 8.324 9.637 -7.676 1.00 96.19 81 ARG A CA 1
ATOM 632 C C . ARG A 1 81 ? 7.510 8.560 -8.393 1.00 96.19 81 ARG A C 1
ATOM 634 O O . ARG A 1 81 ? 6.283 8.630 -8.378 1.00 96.19 81 ARG A O 1
ATOM 641 N N . SER A 1 82 ? 8.173 7.587 -9.003 1.00 96.94 82 SER A N 1
ATOM 642 C CA . SER A 1 82 ? 7.563 6.424 -9.642 1.00 96.94 82 SER A CA 1
ATOM 643 C C . SER A 1 82 ? 8.395 5.174 -9.375 1.00 96.94 82 SER A C 1
ATOM 645 O O . SER A 1 82 ? 9.541 5.262 -8.935 1.00 96.94 82 SER A O 1
ATOM 647 N N . ALA A 1 83 ? 7.805 4.003 -9.598 1.00 96.81 83 ALA A N 1
ATOM 648 C CA . ALA A 1 83 ? 8.497 2.724 -9.499 1.00 96.81 83 ALA A CA 1
ATOM 649 C C . ALA A 1 83 ? 8.010 1.757 -10.579 1.00 96.81 83 ALA A C 1
ATOM 651 O O . ALA A 1 83 ? 6.833 1.765 -10.933 1.00 96.81 83 ALA A O 1
ATOM 652 N N . GLN A 1 84 ? 8.894 0.888 -11.064 1.00 97.44 84 GLN A N 1
ATOM 653 C CA . GLN A 1 84 ? 8.503 -0.223 -11.935 1.00 97.44 84 GLN A CA 1
ATOM 654 C C . GLN A 1 84 ? 7.555 -1.172 -11.194 1.00 97.44 84 GLN A C 1
ATOM 656 O O . GLN A 1 84 ? 7.790 -1.478 -10.020 1.00 97.44 84 GLN A O 1
ATOM 661 N N . PHE A 1 85 ? 6.510 -1.649 -11.880 1.00 93.00 85 PHE A N 1
ATOM 662 C CA . PHE A 1 85 ? 5.452 -2.475 -11.289 1.00 93.00 85 PHE A CA 1
ATOM 663 C C . PHE A 1 85 ? 6.001 -3.657 -10.479 1.00 93.00 85 PHE A C 1
ATOM 665 O O . PHE A 1 85 ? 5.691 -3.782 -9.294 1.00 93.00 85 PHE A O 1
ATOM 672 N N . ASP A 1 86 ? 6.870 -4.472 -11.081 1.00 91.50 86 ASP A N 1
ATOM 673 C CA . ASP A 1 86 ? 7.394 -5.685 -10.441 1.00 91.50 86 ASP A CA 1
ATOM 674 C C . ASP A 1 86 ? 8.207 -5.364 -9.178 1.00 91.50 86 ASP A C 1
ATOM 676 O O . ASP A 1 86 ? 8.043 -6.004 -8.138 1.00 91.50 86 ASP A O 1
ATOM 680 N N . ALA A 1 87 ? 9.038 -4.319 -9.234 1.00 91.81 87 ALA A N 1
ATOM 681 C CA . ALA A 1 87 ? 9.847 -3.888 -8.098 1.00 91.81 87 ALA A CA 1
ATOM 682 C C . ALA A 1 87 ? 8.981 -3.363 -6.944 1.00 91.81 87 ALA A C 1
ATOM 684 O O . ALA A 1 87 ? 9.261 -3.650 -5.776 1.00 91.81 87 ALA A O 1
ATOM 685 N N . LEU A 1 88 ? 7.922 -2.611 -7.262 1.00 93.50 88 LEU A N 1
ATOM 686 C CA . LEU A 1 88 ? 7.024 -2.076 -6.244 1.00 93.50 88 LEU A CA 1
ATOM 687 C C . LEU A 1 88 ? 6.174 -3.176 -5.606 1.00 93.50 88 LEU A C 1
ATOM 689 O O . LEU A 1 88 ? 5.985 -3.154 -4.392 1.00 93.50 88 LEU A O 1
ATOM 693 N N . VAL A 1 89 ? 5.692 -4.137 -6.400 1.00 90.44 89 VAL A N 1
ATOM 694 C CA . VAL A 1 89 ? 4.911 -5.278 -5.906 1.00 90.44 89 VAL A CA 1
ATOM 695 C C . VAL A 1 89 ? 5.714 -6.087 -4.898 1.00 90.44 89 VAL A C 1
ATOM 697 O O . VAL A 1 89 ? 5.206 -6.340 -3.808 1.00 90.44 89 VAL A O 1
ATOM 700 N N . VAL A 1 90 ? 6.963 -6.439 -5.220 1.00 88.62 90 VAL A N 1
ATOM 701 C CA . VAL A 1 90 ? 7.836 -7.186 -4.299 1.00 88.62 90 VAL A CA 1
ATOM 702 C C . VAL A 1 90 ? 8.068 -6.398 -3.013 1.00 88.62 90 VAL A C 1
ATOM 704 O O . VAL A 1 90 ? 7.889 -6.935 -1.927 1.00 88.62 90 VAL A O 1
ATOM 707 N N . PHE A 1 91 ? 8.383 -5.104 -3.117 1.00 91.00 91 PHE A N 1
ATOM 708 C CA . PHE A 1 91 ? 8.569 -4.256 -1.939 1.00 91.00 91 PHE A CA 1
ATOM 709 C C . PHE A 1 91 ? 7.313 -4.180 -1.055 1.00 91.00 91 PHE A C 1
ATOM 711 O O . PHE A 1 91 ? 7.410 -4.179 0.170 1.00 91.00 91 PHE A O 1
ATOM 718 N N . TYR A 1 92 ? 6.123 -4.115 -1.654 1.00 91.38 92 TYR A N 1
ATOM 719 C CA . TYR A 1 92 ? 4.885 -3.990 -0.888 1.00 91.38 92 TYR A CA 1
ATOM 720 C C . TYR A 1 92 ? 4.413 -5.285 -0.235 1.00 91.38 92 TYR A C 1
ATOM 722 O O . TYR A 1 92 ? 3.621 -5.219 0.704 1.00 91.38 92 TYR A O 1
ATOM 730 N N . ILE A 1 93 ? 4.892 -6.443 -0.687 1.00 86.25 93 ILE A N 1
ATOM 731 C CA . ILE A 1 93 ? 4.636 -7.709 -0.000 1.00 86.25 93 ILE A CA 1
ATOM 732 C C . ILE A 1 93 ? 5.202 -7.650 1.433 1.00 86.25 93 ILE A C 1
ATOM 734 O O . ILE A 1 93 ? 4.478 -7.968 2.377 1.00 86.25 93 ILE A O 1
ATOM 738 N N . ASP A 1 94 ? 6.409 -7.108 1.621 1.00 86.88 94 ASP A N 1
ATOM 739 C CA . ASP A 1 94 ? 6.995 -6.899 2.957 1.00 86.88 94 ASP A CA 1
ATOM 740 C C . ASP A 1 94 ? 6.162 -5.919 3.807 1.00 86.88 94 ASP A C 1
ATOM 742 O O . ASP A 1 94 ? 6.018 -6.070 5.023 1.00 86.88 94 ASP A O 1
ATOM 746 N N . VAL A 1 95 ? 5.598 -4.880 3.177 1.00 89.88 95 VAL A N 1
ATOM 747 C CA . VAL A 1 95 ? 4.725 -3.905 3.857 1.00 89.88 95 VAL A CA 1
ATOM 748 C C . VAL A 1 95 ? 3.435 -4.576 4.336 1.00 89.88 95 VAL A C 1
ATOM 750 O O . VAL A 1 95 ? 2.991 -4.325 5.460 1.00 89.88 95 VAL A O 1
ATOM 753 N N . LEU A 1 96 ? 2.844 -5.440 3.508 1.00 88.56 96 LEU A N 1
ATOM 754 C CA . LEU A 1 96 ? 1.643 -6.204 3.846 1.00 88.56 96 LEU A CA 1
ATOM 755 C C . LEU A 1 96 ? 1.900 -7.182 4.995 1.00 88.56 96 LEU A C 1
ATOM 757 O O . LEU A 1 96 ? 1.086 -7.257 5.915 1.00 88.56 96 LEU A O 1
ATOM 761 N N . GLU A 1 97 ? 3.035 -7.879 4.985 1.00 86.25 97 GLU A N 1
ATOM 762 C CA . GLU A 1 97 ? 3.427 -8.785 6.066 1.00 86.25 97 GLU A CA 1
ATOM 763 C C . GLU A 1 97 ? 3.570 -8.041 7.404 1.00 86.25 97 GLU A C 1
ATOM 765 O O . GLU A 1 97 ? 2.961 -8.427 8.406 1.00 86.25 97 GLU A O 1
ATOM 770 N N . LYS A 1 98 ? 4.287 -6.910 7.422 1.00 88.50 98 LYS A N 1
ATOM 771 C CA . LYS A 1 98 ? 4.411 -6.071 8.629 1.00 88.50 98 LYS A CA 1
ATOM 772 C C . LYS A 1 98 ? 3.050 -5.587 9.129 1.00 88.50 98 LYS A C 1
ATOM 774 O O . LYS A 1 98 ? 2.795 -5.586 10.333 1.00 88.50 98 LYS A O 1
ATOM 779 N N . ALA A 1 99 ? 2.164 -5.183 8.220 1.00 88.19 99 ALA A N 1
ATOM 780 C CA . ALA A 1 99 ? 0.825 -4.734 8.581 1.00 88.19 99 ALA A CA 1
ATOM 781 C C . ALA A 1 99 ? -0.034 -5.873 9.161 1.00 88.19 99 ALA A C 1
ATOM 783 O O . ALA A 1 99 ? -0.770 -5.646 10.124 1.00 88.19 99 ALA A O 1
ATOM 784 N N . LEU A 1 100 ? 0.102 -7.093 8.632 1.00 8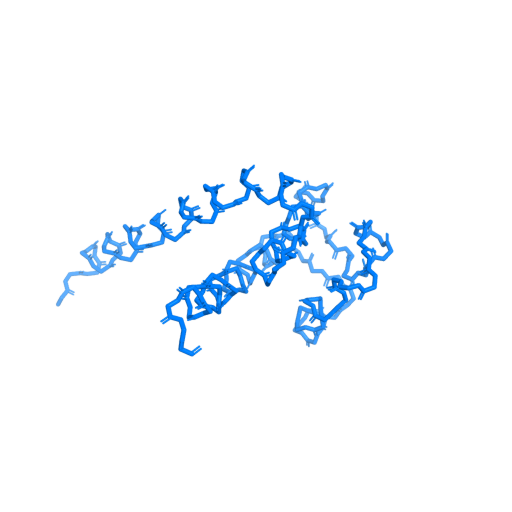5.38 100 LEU A N 1
ATOM 785 C CA . LEU A 1 100 ? -0.541 -8.294 9.167 1.00 85.38 100 LEU A CA 1
ATOM 786 C C . LEU A 1 100 ? -0.059 -8.597 10.591 1.00 85.38 100 LEU A C 1
ATOM 788 O O . LEU A 1 100 ? -0.887 -8.855 11.463 1.00 85.38 100 LEU A O 1
ATOM 792 N N . LEU A 1 101 ? 1.249 -8.515 10.849 1.00 85.38 101 LEU A N 1
ATOM 793 C CA . LEU A 1 101 ? 1.809 -8.713 12.190 1.00 85.38 1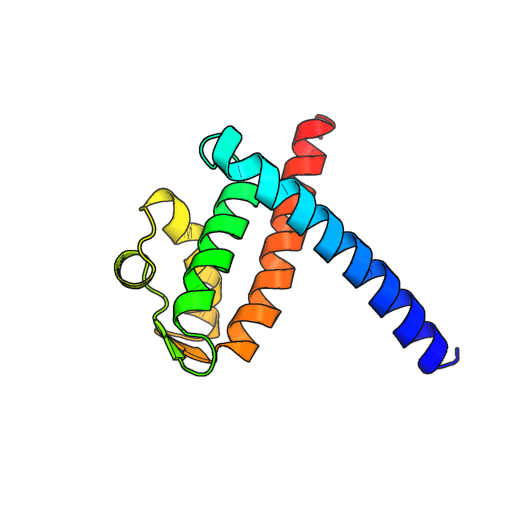01 LEU A CA 1
ATOM 794 C C . LEU A 1 101 ? 1.277 -7.686 13.198 1.00 85.38 101 LEU A C 1
ATOM 796 O O . LEU A 1 101 ? 0.935 -8.057 14.319 1.00 85.38 101 LEU A O 1
ATOM 800 N N . ILE A 1 102 ? 1.144 -6.416 12.800 1.00 86.81 102 ILE A N 1
ATOM 801 C CA . ILE A 1 102 ? 0.556 -5.373 13.658 1.00 86.81 102 ILE A CA 1
ATOM 802 C C . ILE A 1 102 ? -0.907 -5.692 13.986 1.00 86.81 102 ILE A C 1
ATOM 804 O O . ILE A 1 102 ? -1.328 -5.546 15.134 1.00 86.81 102 ILE A O 1
ATOM 808 N N . ASP A 1 103 ? -1.696 -6.118 12.998 1.00 82.00 103 ASP A N 1
ATOM 809 C CA . ASP A 1 103 ? -3.103 -6.458 13.227 1.00 82.00 103 ASP A CA 1
ATOM 810 C C . ASP A 1 103 ? -3.263 -7.715 14.089 1.00 82.00 103 ASP A C 1
ATOM 812 O O . ASP A 1 103 ? -4.168 -7.771 14.925 1.00 82.00 103 ASP A O 1
ATOM 816 N N . LEU A 1 104 ? -2.368 -8.695 13.943 1.00 81.38 104 LEU A N 1
ATOM 817 C CA . LEU A 1 104 ? -2.309 -9.867 14.817 1.00 81.38 104 LEU A CA 1
ATOM 818 C C . LEU A 1 104 ? -1.935 -9.486 16.252 1.00 81.38 104 LEU A C 1
ATOM 820 O O . LEU A 1 104 ? -2.634 -9.900 17.172 1.00 81.38 104 LEU A O 1
ATOM 824 N N . ALA A 1 105 ? -0.901 -8.664 16.453 1.00 85.25 105 ALA A N 1
ATOM 825 C CA . ALA A 1 105 ? -0.506 -8.190 17.781 1.00 85.25 105 ALA A CA 1
ATOM 826 C C . ALA A 1 105 ? -1.674 -7.490 18.494 1.00 85.25 105 ALA A C 1
ATOM 828 O O . ALA A 1 105 ? -2.029 -7.854 19.614 1.00 85.25 105 ALA A O 1
ATOM 829 N N . LYS A 1 106 ? -2.372 -6.590 17.788 1.00 82.06 106 LYS A N 1
ATOM 830 C CA . LYS A 1 106 ? -3.575 -5.922 18.308 1.00 82.06 106 LYS A CA 1
ATOM 831 C C . LYS A 1 106 ? -4.693 -6.896 18.668 1.00 82.06 106 LYS A C 1
ATOM 833 O O . LYS A 1 106 ? -5.340 -6.716 19.694 1.00 82.06 106 LYS A O 1
ATOM 838 N N . ALA A 1 107 ? -4.936 -7.908 17.835 1.00 79.25 107 ALA A N 1
ATOM 839 C CA . ALA A 1 107 ? -5.955 -8.921 18.109 1.00 79.25 107 ALA A CA 1
ATOM 840 C C . ALA A 1 107 ? -5.608 -9.791 19.330 1.00 79.25 107 ALA A C 1
ATOM 842 O O . ALA A 1 107 ? -6.512 -10.297 19.990 1.00 79.25 107 ALA A O 1
ATOM 843 N N . LEU A 1 108 ? -4.316 -9.944 19.633 1.00 81.31 108 LEU A N 1
ATOM 844 C CA . LEU A 1 108 ? -3.802 -10.697 20.777 1.00 81.31 108 LEU A CA 1
ATOM 845 C C . LEU A 1 108 ? -3.618 -9.841 22.044 1.00 81.31 108 LEU A C 1
ATOM 847 O O . LEU A 1 108 ? -3.271 -10.389 23.087 1.00 81.31 108 LEU A O 1
ATOM 851 N N . GLY A 1 109 ? -3.861 -8.527 21.976 1.00 81.19 109 GLY A N 1
ATOM 852 C CA . GLY A 1 109 ? -3.679 -7.607 23.104 1.00 81.19 109 GLY A CA 1
ATOM 853 C C . GLY A 1 109 ? -2.213 -7.335 23.463 1.00 81.19 109 GLY A C 1
ATOM 854 O O . GLY A 1 109 ? -1.933 -7.026 24.621 1.00 81.19 109 GLY A O 1
ATOM 855 N N . LEU A 1 110 ? -1.305 -7.487 22.492 1.00 66.50 110 LEU A N 1
ATOM 856 C CA . LEU A 1 110 ? 0.134 -7.225 22.612 1.00 66.50 110 LEU A CA 1
ATOM 857 C C . LEU A 1 110 ? 0.497 -5.784 22.230 1.00 66.50 110 LEU A C 1
ATOM 859 O O . LEU A 1 110 ? -0.162 -5.218 21.324 1.00 66.50 110 LEU A O 1
#

pLDDT: mean 83.55, std 12.77, range [43.38, 97.44]